Protein AF-A0A8S3G714-F1 (afdb_monomer_lite)

Radius of gyration: 24.28 Å; chains: 1; bounding box: 57×40×63 Å

Organism: NCBI:txid392030

Secondary structure (DSSP, 8-state):
-HHHHHHHHHHHHHHHHHHHHHHSHHHHHHHHHHHHHHHHHHHHTTS--PPPTTTTSTTHHHHHHHHHHHTT-THHHHSPPPTT------HHHHHHHHHHHHHH-HHHHHHHHHHS--

InterPro domains:
  IPR035925 BSD domain superfamily [G3DSA:1.10.3970.10] (50-118)
  IPR035925 BSD domain superfamily [SSF140383] (61-118)
  IPR051494 BSD domain-containing protein [PTHR16019] (18-118)

pLDDT: mean 81.43, std 13.89, range [50.41, 97.88]

Structure (mmCIF, N/CA/C/O backbone):
data_AF-A0A8S3G714-F1
#
_entry.id   AF-A0A8S3G714-F1
#
loop_
_atom_site.group_PDB
_atom_site.id
_atom_site.type_symbol
_atom_site.label_atom_id
_atom_site.label_alt_id
_atom_site.label_comp_id
_atom_site.label_asym_id
_atom_site.label_entity_id
_atom_site.label_seq_id
_atom_site.pdbx_PDB_ins_code
_atom_site.Cartn_x
_atom_site.Cartn_y
_atom_site.Cartn_z
_atom_site.occupancy
_atom_site.B_iso_or_equiv
_atom_site.auth_seq_id
_atom_site.auth_comp_id
_atom_site.auth_asym_id
_atom_site.auth_atom_id
_atom_site.pdbx_PDB_model_num
ATOM 1 N N . ILE A 1 1 ? -35.943 -25.113 46.574 1.00 51.97 1 ILE A N 1
ATOM 2 C CA . ILE A 1 1 ? -34.572 -25.445 47.041 1.00 51.97 1 ILE A CA 1
ATOM 3 C C . ILE A 1 1 ? -33.567 -25.523 45.876 1.00 51.97 1 ILE A C 1
ATOM 5 O O . ILE A 1 1 ? -32.507 -24.933 45.998 1.00 51.97 1 ILE A O 1
ATOM 9 N N . PHE A 1 2 ? -33.887 -26.128 44.720 1.00 53.50 2 PHE A N 1
ATOM 10 C CA . PHE A 1 2 ? -32.953 -26.193 43.571 1.00 53.50 2 PHE A CA 1
ATOM 11 C C . PHE A 1 2 ? -32.695 -24.867 42.815 1.00 53.50 2 PHE A C 1
ATOM 13 O O . PHE A 1 2 ? -31.652 -24.733 42.181 1.00 53.50 2 PHE A O 1
ATOM 20 N N . ASN A 1 3 ? -33.588 -23.873 42.901 1.00 54.84 3 ASN A N 1
ATOM 21 C CA . ASN A 1 3 ? -33.449 -22.610 42.153 1.00 54.84 3 ASN A CA 1
ATOM 22 C C . ASN A 1 3 ? -32.446 -21.616 42.778 1.00 54.84 3 ASN A C 1
ATOM 24 O O . ASN A 1 3 ? -31.770 -20.885 42.056 1.00 54.84 3 ASN A O 1
ATOM 28 N N . ASP A 1 4 ? -32.303 -21.610 44.107 1.00 59.59 4 ASP A N 1
ATOM 29 C CA . ASP A 1 4 ? -31.439 -20.641 44.799 1.00 59.59 4 ASP A CA 1
ATOM 30 C C . ASP A 1 4 ? -29.952 -20.939 44.610 1.00 59.59 4 ASP A C 1
ATOM 32 O O . ASP A 1 4 ? -29.158 -20.024 44.398 1.00 59.59 4 ASP A O 1
ATOM 36 N N . ILE A 1 5 ? -29.572 -22.219 44.608 1.00 60.19 5 ILE A N 1
ATOM 37 C CA . ILE A 1 5 ? -28.172 -22.650 44.474 1.00 60.19 5 ILE A CA 1
ATOM 38 C C . ILE A 1 5 ? -27.625 -22.295 43.084 1.00 60.19 5 ILE A C 1
ATOM 40 O O . ILE A 1 5 ? -26.500 -21.813 42.968 1.00 60.19 5 ILE A O 1
ATOM 44 N N . SER A 1 6 ? -28.440 -22.454 42.036 1.00 60.53 6 SER A N 1
ATOM 45 C CA . SER A 1 6 ? -28.056 -22.079 40.671 1.00 60.53 6 SER A CA 1
ATOM 46 C C . SER A 1 6 ? -27.829 -20.567 40.549 1.00 60.53 6 SER A C 1
ATOM 48 O O . SER A 1 6 ? -26.815 -20.129 40.006 1.00 60.53 6 SER A O 1
ATOM 50 N N . SER A 1 7 ? -28.707 -19.761 41.158 1.00 63.75 7 SER A N 1
ATOM 51 C CA . SER A 1 7 ? -28.565 -18.301 41.158 1.00 63.75 7 SER A CA 1
ATOM 52 C C . SER A 1 7 ? -27.308 -17.823 41.900 1.00 63.75 7 SER A C 1
ATOM 54 O O . SER A 1 7 ? -26.654 -16.877 41.463 1.00 63.75 7 SER A O 1
ATOM 56 N N . THR A 1 8 ? -26.927 -18.498 42.986 1.00 71.06 8 THR A N 1
ATOM 57 C CA . THR A 1 8 ? -25.760 -18.142 43.806 1.00 71.06 8 THR A CA 1
ATOM 58 C C . THR A 1 8 ? -24.443 -18.487 43.112 1.00 71.06 8 THR A C 1
ATOM 60 O O . THR A 1 8 ? -23.509 -17.687 43.148 1.00 71.06 8 THR A O 1
ATOM 63 N N . VAL A 1 9 ? -24.369 -19.623 42.411 1.00 69.38 9 VAL A N 1
ATOM 64 C CA . VAL A 1 9 ? -23.177 -20.009 41.631 1.00 69.38 9 VAL A CA 1
ATOM 65 C C . VAL A 1 9 ? -22.963 -19.068 40.442 1.00 69.38 9 VAL A C 1
ATOM 67 O O . VAL A 1 9 ? -21.836 -18.645 40.186 1.00 69.38 9 VAL A O 1
ATOM 70 N N . ILE A 1 10 ? -24.041 -18.671 39.757 1.00 70.25 10 ILE A N 1
ATOM 71 C CA . ILE A 1 10 ? -23.970 -17.708 38.648 1.00 70.25 10 ILE A CA 1
ATOM 72 C C . ILE A 1 10 ? -23.486 -16.341 39.148 1.00 70.25 10 ILE A C 1
ATOM 74 O O . ILE A 1 10 ? -22.587 -15.752 38.547 1.00 70.25 10 ILE A O 1
ATOM 78 N N . LYS A 1 11 ? -24.017 -15.863 40.280 1.00 71.44 11 LYS A N 1
ATOM 79 C CA . LYS A 1 11 ? -23.589 -14.595 40.893 1.00 71.44 11 LYS A CA 1
ATOM 80 C C . LYS A 1 11 ? -22.119 -14.630 41.322 1.00 71.44 11 LYS A C 1
ATOM 82 O O . LYS A 1 11 ? -21.396 -13.671 41.069 1.00 71.44 11 LYS A O 1
ATOM 87 N N . GLY A 1 12 ? -21.656 -15.742 41.897 1.00 71.25 12 GLY A N 1
ATOM 88 C CA . GLY A 1 12 ? -20.250 -15.920 42.271 1.00 71.25 12 GLY A CA 1
ATOM 89 C C . GLY A 1 12 ? -19.306 -15.903 41.064 1.00 71.25 12 GLY A C 1
ATOM 90 O O . GLY A 1 12 ? -18.279 -15.228 41.091 1.00 71.25 12 GLY A O 1
ATOM 91 N N . ALA A 1 13 ? -19.679 -16.568 39.967 1.00 67.94 13 ALA A N 1
ATOM 92 C CA . ALA A 1 13 ? -18.893 -16.558 38.732 1.00 67.94 13 ALA A CA 1
ATOM 93 C C . ALA A 1 13 ? -18.833 -15.162 38.080 1.00 67.94 13 ALA A C 1
ATOM 95 O O . ALA A 1 13 ? -17.786 -14.762 37.570 1.00 67.94 13 ALA A O 1
ATOM 96 N N . GLN A 1 14 ? -19.933 -14.404 38.127 1.00 67.50 14 GLN A N 1
ATOM 97 C CA . GLN A 1 14 ? -19.985 -13.025 37.630 1.00 67.50 14 GLN A CA 1
ATOM 98 C C . GLN A 1 14 ? -19.101 -12.081 38.453 1.00 67.50 14 GLN A C 1
ATOM 100 O O . GLN A 1 14 ? -18.362 -11.285 37.879 1.00 67.50 14 GLN A O 1
ATOM 105 N N . GLN A 1 15 ? -19.121 -12.203 39.783 1.00 72.19 15 GLN A N 1
ATOM 106 C CA . GLN A 1 15 ? -18.285 -11.381 40.660 1.00 72.19 15 GLN A CA 1
ATOM 107 C C . GLN A 1 15 ? -16.795 -11.695 40.502 1.00 72.19 15 GLN A C 1
ATOM 109 O O . GLN A 1 15 ? -15.984 -10.777 40.449 1.00 72.19 15 GLN A O 1
ATOM 114 N N . LEU A 1 16 ? -16.425 -12.971 40.352 1.00 68.62 16 LEU A N 1
ATOM 115 C CA . LEU A 1 16 ? -15.033 -13.360 40.109 1.00 68.62 16 LEU A CA 1
ATOM 116 C C . LEU A 1 16 ? -14.514 -12.854 38.759 1.00 68.62 16 LEU A C 1
ATOM 118 O O . LEU A 1 16 ? -13.384 -12.379 38.696 1.00 68.62 16 LEU A O 1
ATOM 122 N N . LYS A 1 17 ? -15.331 -12.892 37.696 1.00 67.88 17 LYS A N 1
ATOM 123 C CA . LYS A 1 17 ? -14.974 -12.269 36.411 1.00 67.88 17 LYS A CA 1
ATOM 124 C C . LYS A 1 17 ? -14.720 -10.770 36.557 1.00 67.88 17 LYS A C 1
ATOM 126 O O . LYS A 1 17 ? -13.688 -10.294 36.101 1.00 67.88 17 LYS A O 1
ATOM 131 N N . HIS A 1 18 ? -15.623 -10.064 37.235 1.00 65.94 18 HIS A N 1
ATOM 132 C CA . HIS A 1 18 ? -15.519 -8.620 37.441 1.00 65.94 18 HIS A CA 1
ATOM 133 C C . HIS A 1 18 ? -14.252 -8.244 38.214 1.00 65.94 18 HIS A C 1
ATOM 135 O O . HIS A 1 18 ? -13.500 -7.369 37.803 1.00 65.94 18 HIS A O 1
ATOM 141 N N . VAL A 1 19 ? -13.958 -8.969 39.298 1.00 67.06 19 VAL A N 1
ATOM 142 C CA . VAL A 1 19 ? -12.747 -8.735 40.093 1.00 67.06 19 VAL A CA 1
ATOM 143 C C . VAL A 1 19 ? -11.493 -9.024 39.271 1.00 67.06 19 VAL A C 1
ATOM 145 O O . VAL A 1 19 ? -10.546 -8.249 39.338 1.00 67.06 19 VAL A O 1
ATOM 148 N N . VAL A 1 20 ? -11.469 -10.089 38.465 1.00 65.31 20 VAL A N 1
ATOM 149 C CA . VAL A 1 20 ? -10.319 -10.387 37.594 1.00 65.31 20 VAL A CA 1
ATOM 150 C C . VAL A 1 20 ? -10.132 -9.308 36.525 1.00 65.31 20 VAL A C 1
ATOM 152 O O . VAL A 1 20 ? -8.998 -8.919 36.267 1.00 65.31 20 VAL A O 1
ATOM 155 N N . GLU A 1 21 ? -11.200 -8.776 35.938 1.00 63.06 21 GLU A N 1
ATOM 156 C CA . GLU A 1 21 ? -11.112 -7.674 34.970 1.00 63.06 21 GLU A CA 1
ATOM 157 C C . GLU A 1 21 ? -10.636 -6.357 35.613 1.00 63.06 21 GLU A C 1
ATOM 159 O O . GLU A 1 21 ? -9.878 -5.614 34.991 1.00 63.06 21 GLU A O 1
ATOM 164 N N . GLU A 1 22 ? -11.015 -6.085 36.866 1.00 63.44 22 GLU A N 1
ATOM 165 C CA . GLU A 1 22 ? -10.673 -4.837 37.565 1.00 63.44 22 GLU A CA 1
ATOM 166 C C . GLU A 1 22 ? -9.329 -4.861 38.303 1.00 63.44 22 GLU A C 1
ATOM 168 O O . GLU A 1 22 ? -8.665 -3.829 38.398 1.00 63.44 22 GLU A O 1
ATOM 173 N N . THR A 1 23 ? -8.918 -6.011 38.844 1.00 63.19 23 THR A N 1
ATOM 174 C CA . THR A 1 23 ? -7.714 -6.125 39.693 1.00 63.19 23 THR A CA 1
ATOM 175 C C . THR A 1 23 ? -6.547 -6.837 39.019 1.00 63.19 23 THR A C 1
ATOM 177 O O . THR A 1 23 ? -5.418 -6.743 39.501 1.00 63.19 23 THR A O 1
ATOM 180 N N . SER A 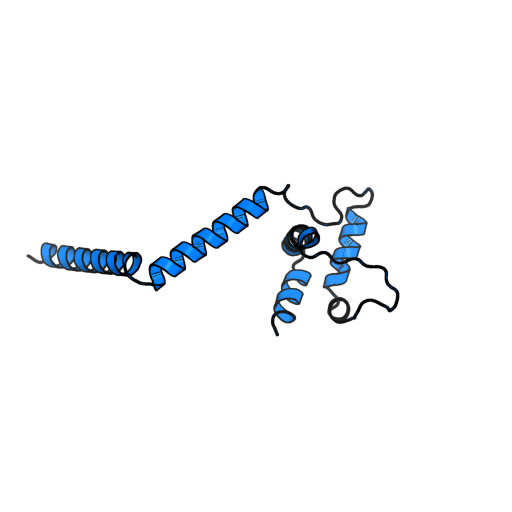1 24 ? -6.771 -7.524 37.894 1.00 66.44 24 SER A N 1
ATOM 181 C CA . SER A 1 24 ? -5.678 -8.161 37.164 1.00 66.44 24 SER A CA 1
ATOM 182 C C . SER A 1 24 ? -4.951 -7.152 36.284 1.00 66.44 24 SER A C 1
ATOM 184 O O . SER A 1 24 ? -5.557 -6.435 35.487 1.00 66.44 24 SER A O 1
ATOM 186 N N . ILE A 1 25 ? -3.619 -7.196 36.343 1.00 70.31 25 ILE A N 1
ATOM 187 C CA . ILE A 1 25 ? -2.706 -6.514 35.412 1.00 70.31 25 ILE A CA 1
ATOM 188 C C . ILE A 1 25 ? -3.113 -6.792 33.951 1.00 70.31 25 ILE A C 1
ATOM 190 O O . ILE A 1 25 ? -2.982 -5.928 33.089 1.00 70.31 25 ILE A O 1
ATOM 194 N N . ILE A 1 26 ? -3.680 -7.974 33.684 1.00 72.44 26 ILE A N 1
ATOM 195 C CA . ILE A 1 26 ? -4.159 -8.398 32.364 1.00 72.44 26 ILE A CA 1
ATOM 196 C C . ILE A 1 26 ? -5.411 -7.616 31.927 1.00 72.44 26 ILE A C 1
ATOM 198 O O . ILE A 1 26 ? -5.522 -7.251 30.756 1.00 72.44 26 ILE A O 1
ATOM 202 N N . GLY A 1 27 ? -6.336 -7.323 32.847 1.00 71.81 27 GLY A N 1
ATOM 203 C CA . GLY A 1 27 ? -7.532 -6.523 32.563 1.00 71.81 27 GLY A CA 1
ATOM 204 C C . GLY A 1 27 ? -7.181 -5.065 32.261 1.00 71.81 27 GLY A C 1
ATOM 205 O O . GLY A 1 27 ? -7.630 -4.511 31.255 1.00 71.81 27 GLY A O 1
ATOM 206 N N . GLY A 1 28 ? -6.274 -4.485 33.057 1.00 75.69 28 GLY A N 1
ATOM 207 C CA . GLY A 1 28 ? -5.709 -3.155 32.804 1.00 75.69 28 GLY A CA 1
ATOM 208 C C . GLY A 1 28 ? -4.988 -3.067 31.456 1.00 75.69 28 GLY A C 1
ATOM 209 O O . GLY A 1 28 ? -5.280 -2.174 30.663 1.00 75.69 28 GLY A O 1
ATOM 210 N N . PHE A 1 29 ? -4.127 -4.043 31.152 1.00 79.88 29 PHE A N 1
ATOM 211 C CA . PHE A 1 29 ? -3.404 -4.120 29.880 1.00 79.88 29 PHE A CA 1
ATOM 212 C C . PHE A 1 29 ? -4.342 -4.247 28.672 1.00 79.88 29 PHE A C 1
ATOM 214 O O . PHE A 1 29 ? -4.157 -3.558 27.673 1.00 79.88 29 PHE A O 1
ATOM 221 N N . THR A 1 30 ? -5.379 -5.085 28.765 1.00 77.31 30 THR A N 1
ATOM 222 C CA . THR A 1 30 ? -6.355 -5.273 27.676 1.00 77.31 30 THR A CA 1
ATOM 223 C C . THR A 1 30 ? -7.125 -3.982 27.401 1.00 77.31 30 THR A C 1
ATOM 225 O O . THR A 1 30 ? -7.237 -3.552 26.254 1.00 77.31 30 THR A O 1
ATOM 228 N N . LYS A 1 31 ? -7.583 -3.303 28.457 1.00 82.56 31 LYS A N 1
ATOM 229 C CA . LYS A 1 31 ? -8.288 -2.021 28.351 1.00 82.56 31 LYS A CA 1
ATOM 230 C C . LYS A 1 31 ? -7.402 -0.917 27.771 1.00 82.56 31 LYS A C 1
ATOM 232 O O . LYS A 1 31 ? -7.856 -0.123 26.948 1.00 82.56 31 LYS A O 1
ATOM 237 N N . GLU A 1 32 ? -6.143 -0.852 28.194 1.00 83.00 32 GLU A N 1
ATOM 238 C CA . GLU A 1 32 ? -5.181 0.127 27.684 1.00 83.00 32 GLU A CA 1
ATOM 239 C C . GLU A 1 32 ? -4.816 -0.154 26.219 1.00 83.00 32 GLU A C 1
ATOM 241 O O . GLU A 1 32 ? -4.727 0.774 25.415 1.00 83.00 32 GLU A O 1
ATOM 246 N N . HIS A 1 33 ? -4.732 -1.430 25.834 1.00 80.94 33 HIS A N 1
ATOM 247 C CA . HIS A 1 33 ? -4.551 -1.847 24.447 1.00 80.94 33 HIS A CA 1
ATOM 248 C C . HIS A 1 33 ? -5.738 -1.444 23.557 1.00 80.94 33 HIS A C 1
ATOM 250 O O . HIS A 1 33 ? -5.546 -0.850 22.494 1.00 80.94 33 HIS A O 1
ATOM 256 N N . GLU A 1 34 ? -6.975 -1.699 23.991 1.00 80.12 34 GLU A N 1
ATOM 257 C CA . GLU A 1 34 ? -8.180 -1.275 23.265 1.00 80.12 34 GLU A CA 1
ATOM 258 C C . GLU A 1 34 ? -8.269 0.247 23.132 1.00 80.12 34 GLU A C 1
ATOM 260 O O . GLU A 1 34 ? -8.615 0.769 22.065 1.00 80.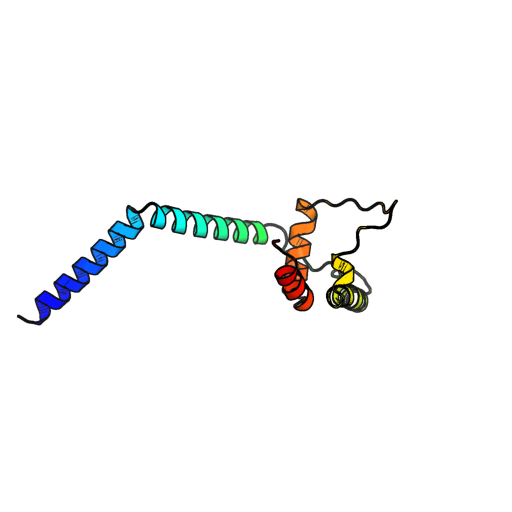12 34 GLU A O 1
ATOM 265 N N . LYS A 1 35 ? -7.912 0.973 24.197 1.00 84.94 35 LYS A N 1
ATOM 266 C CA . LYS A 1 35 ? -7.856 2.435 24.190 1.00 84.94 35 LYS A CA 1
ATOM 267 C C . LYS A 1 35 ? -6.816 2.943 23.191 1.00 84.94 35 LYS A C 1
ATOM 269 O O . LYS A 1 35 ? -7.146 3.807 22.383 1.00 84.94 35 LYS A O 1
ATOM 274 N N . PHE A 1 36 ? -5.622 2.352 23.166 1.00 84.94 36 PHE A N 1
ATOM 275 C CA . PHE A 1 36 ? -4.571 2.692 22.205 1.00 84.94 36 PHE A CA 1
ATOM 276 C C . PHE A 1 36 ? -5.007 2.446 20.753 1.00 84.94 36 PHE A C 1
ATOM 278 O O . PHE A 1 36 ? -4.842 3.317 19.898 1.00 84.94 36 PHE A O 1
ATOM 285 N N . LEU A 1 37 ? -5.617 1.290 20.463 1.00 77.69 37 LEU A N 1
ATOM 286 C CA . LEU A 1 37 ? -6.155 0.989 19.131 1.00 77.69 37 LEU A CA 1
ATOM 287 C C . LEU A 1 37 ? -7.258 1.972 18.730 1.00 77.69 37 LEU A C 1
ATOM 289 O O . LEU A 1 37 ? -7.326 2.401 17.577 1.00 77.69 37 LEU A O 1
ATOM 293 N N . THR A 1 38 ? -8.116 2.348 19.677 1.00 73.06 38 THR A N 1
ATOM 294 C CA . THR A 1 38 ? -9.191 3.312 19.445 1.00 73.06 38 THR A CA 1
ATOM 295 C C . THR A 1 38 ? -8.626 4.700 19.175 1.00 73.06 38 THR A C 1
ATOM 297 O O . THR A 1 38 ? -9.002 5.316 18.181 1.00 73.06 38 THR A O 1
ATOM 300 N N . GLU A 1 39 ? -7.683 5.183 19.983 1.00 75.38 39 GLU A N 1
ATOM 301 C CA . GLU A 1 39 ? -7.010 6.470 19.780 1.00 75.38 39 GLU A CA 1
ATOM 302 C C . GLU A 1 39 ? -6.282 6.507 18.434 1.00 75.38 39 GLU A C 1
ATOM 304 O O . GLU A 1 39 ? -6.488 7.447 17.668 1.00 75.38 39 GLU A O 1
ATOM 309 N N . LYS A 1 40 ? -5.556 5.442 18.069 1.00 73.12 40 LYS A N 1
ATOM 310 C CA . LYS A 1 40 ? -4.913 5.317 16.752 1.00 73.12 40 LYS A CA 1
ATOM 311 C C . LYS A 1 40 ? -5.914 5.370 15.601 1.00 73.12 40 LYS A C 1
ATOM 313 O O . LYS A 1 40 ? -5.713 6.148 14.673 1.00 73.12 40 LYS A O 1
ATOM 318 N N . ARG A 1 41 ? -7.020 4.623 15.678 1.00 65.56 41 ARG A N 1
ATOM 319 C CA . ARG A 1 41 ? -8.102 4.672 14.673 1.00 65.56 41 ARG A CA 1
ATOM 320 C C . ARG A 1 41 ? -8.755 6.051 14.597 1.00 65.56 41 ARG A C 1
ATOM 322 O O . ARG A 1 41 ? -9.161 6.488 13.529 1.00 65.56 41 ARG A O 1
ATOM 329 N N . THR A 1 42 ? -8.902 6.737 15.728 1.00 58.62 42 THR A N 1
ATOM 330 C CA . THR A 1 42 ? -9.533 8.066 15.778 1.00 58.62 42 THR A CA 1
ATOM 331 C C . THR A 1 42 ? -8.603 9.148 15.245 1.00 58.62 42 THR A C 1
ATOM 333 O O . THR A 1 42 ? -9.074 10.076 14.598 1.00 58.62 42 THR A O 1
ATOM 336 N N . GLN A 1 43 ? -7.297 9.005 15.459 1.00 59.75 43 GLN A N 1
ATOM 337 C CA . GLN A 1 43 ? -6.278 9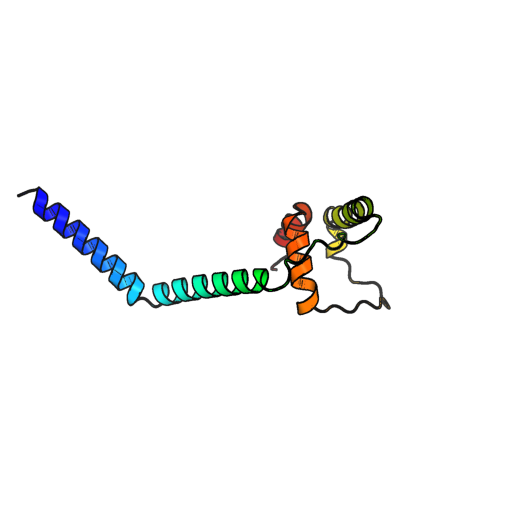.879 14.890 1.00 59.75 43 GLN A CA 1
ATOM 338 C C . GLN A 1 43 ? -6.154 9.682 13.373 1.00 59.75 43 GLN A C 1
ATOM 340 O O . GLN A 1 43 ? -6.216 10.664 12.644 1.00 59.75 43 GLN A O 1
ATOM 345 N N . GLN A 1 44 ? -6.161 8.431 12.895 1.00 56.88 44 GLN A N 1
ATOM 346 C CA . GLN A 1 44 ? -6.230 8.092 11.463 1.00 56.88 44 GLN A CA 1
ATOM 347 C C . GLN A 1 44 ? -7.469 8.657 10.748 1.00 56.88 44 GLN A C 1
ATOM 349 O O . GLN A 1 44 ? -7.420 8.897 9.551 1.00 56.88 44 GLN A O 1
ATOM 354 N N . ARG A 1 45 ? -8.586 8.860 11.462 1.00 53.69 45 ARG A N 1
ATOM 355 C CA . ARG A 1 45 ? -9.805 9.488 10.916 1.00 53.69 45 ARG A CA 1
ATOM 356 C C . ARG A 1 45 ? -9.792 11.020 10.952 1.00 53.69 45 ARG A C 1
ATOM 358 O O . ARG A 1 45 ? -10.665 11.629 10.344 1.00 53.69 45 ARG A O 1
ATOM 365 N N . ARG A 1 46 ? -8.915 11.631 11.756 1.00 50.41 46 ARG A N 1
ATOM 366 C CA . ARG A 1 46 ? -8.842 13.093 11.948 1.00 50.41 46 ARG A CA 1
ATOM 367 C C . ARG A 1 46 ? -7.883 13.767 10.973 1.00 50.41 46 ARG A C 1
ATOM 369 O O . ARG A 1 46 ? -8.063 14.945 10.691 1.00 50.41 46 ARG A O 1
ATOM 376 N N . GLU A 1 47 ? -6.898 13.036 10.475 1.00 52.44 47 GLU A N 1
ATOM 377 C CA . GLU A 1 47 ? -6.182 13.384 9.249 1.00 52.44 47 GLU A CA 1
ATOM 378 C C . GLU A 1 47 ? -7.150 13.106 8.088 1.00 52.44 47 GLU A C 1
ATOM 380 O O . GLU A 1 47 ? -7.830 12.079 8.118 1.00 52.44 47 GLU A O 1
ATOM 385 N N . GLU A 1 48 ? -7.307 14.035 7.136 1.00 55.97 48 GLU A N 1
ATOM 386 C CA . GLU A 1 48 ? -8.116 13.827 5.923 1.00 55.97 48 GLU A CA 1
ATOM 387 C C . GLU A 1 48 ? -7.882 12.402 5.422 1.00 55.97 48 GLU A C 1
ATOM 389 O O . GLU A 1 48 ? -6.725 12.027 5.237 1.00 55.97 48 GLU A O 1
ATOM 394 N N . ALA A 1 49 ? -8.946 11.589 5.331 1.00 65.81 49 ALA A N 1
ATOM 395 C CA . ALA A 1 49 ? -8.817 10.153 5.102 1.00 65.81 49 ALA A CA 1
ATOM 396 C C . ALA A 1 49 ? -7.892 9.931 3.906 1.00 65.81 49 ALA A C 1
ATOM 398 O O . ALA A 1 49 ? -8.262 10.259 2.778 1.00 65.81 49 ALA A O 1
ATOM 399 N N . ALA A 1 50 ? -6.669 9.471 4.183 1.00 80.88 50 ALA A N 1
ATOM 400 C CA . ALA A 1 50 ? -5.635 9.416 3.171 1.00 80.88 50 ALA A CA 1
ATOM 401 C C . ALA A 1 50 ? -6.166 8.618 1.982 1.00 80.88 50 ALA A C 1
ATOM 403 O O . ALA A 1 50 ? -6.775 7.560 2.149 1.00 80.88 50 ALA A O 1
ATOM 404 N N . VAL A 1 51 ? -5.991 9.164 0.787 1.00 88.81 51 VAL A N 1
ATOM 405 C CA . VAL A 1 51 ? -6.460 8.535 -0.444 1.00 88.81 51 VAL A CA 1
ATOM 406 C C . VAL A 1 51 ? -5.340 7.714 -1.064 1.00 88.81 51 VAL A C 1
ATOM 408 O O . VAL A 1 51 ? -4.158 7.907 -0.771 1.00 88.81 51 VAL A O 1
ATOM 411 N N . ALA A 1 52 ? -5.715 6.770 -1.922 1.00 91.19 52 ALA A N 1
ATOM 412 C CA . ALA A 1 52 ? -4.744 6.026 -2.706 1.00 91.19 52 ALA A CA 1
ATOM 413 C C . ALA A 1 52 ? -3.931 6.978 -3.614 1.00 91.19 52 ALA A C 1
ATOM 415 O O . ALA A 1 52 ? -4.456 8.001 -4.057 1.00 91.19 52 ALA A O 1
ATOM 416 N N . PRO A 1 53 ? -2.670 6.644 -3.935 1.00 93.00 53 PRO A N 1
ATOM 417 C CA . PRO A 1 53 ? -1.715 7.566 -4.554 1.00 93.00 53 PRO A CA 1
ATOM 418 C C . PRO A 1 53 ? -2.070 8.021 -5.976 1.00 93.00 53 PRO A C 1
ATOM 420 O O . PRO A 1 53 ? -1.460 8.962 -6.463 1.00 93.00 53 PRO A O 1
ATOM 423 N N . TRP A 1 54 ? -3.017 7.365 -6.651 1.00 94.00 54 TRP A N 1
ATOM 424 C CA . TRP A 1 54 ? -3.473 7.729 -7.999 1.00 94.00 54 TRP A CA 1
ATOM 425 C C . TRP A 1 54 ? -4.670 8.691 -8.012 1.00 94.00 54 TRP A C 1
ATOM 427 O O . TRP A 1 54 ? -5.035 9.174 -9.079 1.00 94.00 54 TRP A O 1
ATOM 437 N N . ILE A 1 55 ? -5.297 8.956 -6.861 1.00 91.06 55 ILE A N 1
ATOM 438 C CA . ILE A 1 55 ? -6.460 9.849 -6.768 1.00 91.06 55 ILE A CA 1
ATOM 439 C C . ILE A 1 55 ? -6.005 11.308 -6.916 1.00 91.06 55 ILE A C 1
ATOM 441 O O . ILE A 1 55 ? -5.058 11.736 -6.258 1.00 91.06 55 ILE A O 1
ATOM 445 N N . GLY A 1 56 ? -6.698 12.077 -7.753 1.00 87.31 56 GLY A N 1
ATOM 446 C CA . GLY A 1 56 ? -6.409 13.476 -8.072 1.00 87.31 56 GLY A CA 1
ATOM 447 C C . GLY A 1 56 ? -5.577 13.692 -9.342 1.00 87.31 56 GLY A C 1
ATOM 448 O O . GLY A 1 56 ? -5.265 14.839 -9.662 1.00 87.31 56 GLY A O 1
ATOM 449 N N . TYR A 1 57 ? -5.219 12.628 -10.067 1.00 89.12 57 TYR A N 1
ATOM 450 C CA . TYR A 1 57 ? -4.508 12.713 -11.349 1.00 89.12 57 TYR A CA 1
ATOM 451 C C . TYR A 1 57 ? -5.485 12.643 -12.532 1.00 89.12 57 TYR A C 1
ATOM 453 O O . TYR A 1 57 ? -6.599 12.162 -12.390 1.00 89.12 57 TYR A O 1
ATOM 461 N N . ASN A 1 58 ? -5.106 13.121 -13.722 1.00 89.69 58 ASN A N 1
ATOM 462 C CA . ASN A 1 58 ? -6.016 13.054 -14.878 1.00 89.69 58 ASN A CA 1
ATOM 463 C C . ASN A 1 58 ? -6.200 11.605 -15.368 1.00 89.69 58 ASN A C 1
ATOM 465 O O . ASN A 1 58 ? -7.289 11.207 -15.772 1.00 89.69 58 ASN A O 1
ATOM 469 N N . GLU A 1 59 ? -5.129 10.819 -15.310 1.00 94.44 59 GLU A N 1
ATOM 470 C CA . GLU A 1 59 ? -5.052 9.419 -15.719 1.00 94.44 59 GLU A CA 1
ATOM 471 C C . GLU A 1 59 ? -5.141 8.441 -14.529 1.00 94.44 59 GLU A C 1
ATOM 473 O O . GLU A 1 59 ? -4.352 7.498 -14.428 1.00 94.44 59 GLU A O 1
ATOM 478 N N . GLU A 1 60 ? -6.090 8.659 -13.607 1.00 92.56 60 GLU A N 1
ATOM 479 C CA . GLU A 1 60 ? -6.199 7.868 -12.365 1.00 92.56 60 GLU A CA 1
ATOM 480 C C . GLU A 1 60 ? -6.244 6.355 -12.617 1.00 92.56 60 GLU A C 1
ATOM 482 O O . GLU A 1 60 ? -5.545 5.602 -11.940 1.00 92.56 60 GLU A O 1
ATOM 487 N N . ASP A 1 61 ? -7.037 5.901 -13.593 1.00 94.12 61 ASP A N 1
ATOM 488 C CA . ASP A 1 61 ? -7.220 4.473 -13.879 1.00 94.12 61 ASP A CA 1
ATOM 489 C C . ASP A 1 61 ? -5.933 3.813 -14.391 1.00 94.12 61 ASP A C 1
ATOM 491 O O . ASP A 1 61 ? -5.560 2.723 -13.944 1.00 94.12 61 ASP A O 1
ATOM 495 N N . ASP A 1 62 ? -5.213 4.483 -15.290 1.00 97.00 62 ASP A N 1
ATOM 496 C CA . ASP A 1 62 ? -3.949 3.976 -15.822 1.00 97.00 62 ASP A CA 1
ATOM 497 C C . ASP A 1 62 ? -2.869 3.966 -14.739 1.00 97.00 62 ASP A C 1
ATOM 499 O O . ASP A 1 62 ? -2.143 2.978 -14.587 1.00 97.00 62 ASP A O 1
ATOM 503 N N . MET A 1 63 ? -2.800 5.029 -13.934 1.00 95.69 63 MET A N 1
ATOM 504 C CA . MET A 1 63 ? -1.861 5.129 -12.821 1.00 95.69 63 MET A CA 1
ATOM 505 C C . MET A 1 63 ? -2.143 4.061 -11.761 1.00 95.69 63 MET A C 1
ATOM 507 O O . MET A 1 63 ? -1.225 3.368 -11.316 1.00 95.69 63 MET A O 1
ATOM 511 N N . LYS A 1 64 ? -3.418 3.855 -11.416 1.00 95.94 64 LYS A N 1
ATOM 512 C CA . LYS A 1 64 ? -3.867 2.781 -10.528 1.00 95.94 64 LYS A CA 1
ATOM 513 C C . LYS A 1 64 ? -3.421 1.421 -11.045 1.00 95.94 64 LYS A C 1
ATOM 515 O O . LYS A 1 64 ? -2.802 0.660 -10.305 1.00 95.94 64 LYS A O 1
ATOM 520 N N . ASN A 1 65 ? -3.692 1.114 -12.312 1.00 97.38 65 ASN A N 1
ATOM 521 C CA . ASN A 1 65 ? -3.327 -0.171 -12.907 1.00 97.38 65 ASN A CA 1
ATOM 522 C C . ASN A 1 65 ? -1.813 -0.414 -12.874 1.00 97.38 65 ASN A C 1
ATOM 524 O O . ASN A 1 65 ? -1.377 -1.522 -12.554 1.00 97.38 65 ASN A O 1
ATOM 528 N N . GLN A 1 66 ? -1.011 0.614 -13.159 1.00 97.62 66 GLN A N 1
ATOM 529 C CA . GLN A 1 66 ? 0.447 0.523 -13.109 1.00 97.62 66 GLN A CA 1
ATOM 530 C C . GLN A 1 66 ? 0.960 0.302 -11.684 1.00 97.62 66 GLN A C 1
ATOM 532 O O . GLN A 1 66 ? 1.799 -0.572 -11.471 1.00 97.62 66 GLN A O 1
ATOM 537 N N . ILE A 1 67 ? 0.427 1.034 -10.703 1.00 96.75 67 ILE A N 1
ATOM 538 C CA . ILE A 1 67 ? 0.818 0.897 -9.295 1.00 96.75 67 ILE A CA 1
ATOM 539 C C . ILE A 1 67 ? 0.439 -0.492 -8.763 1.00 96.75 67 ILE A C 1
ATOM 541 O O . ILE A 1 67 ? 1.290 -1.180 -8.200 1.00 96.75 67 ILE A O 1
ATOM 545 N N . LEU A 1 68 ? -0.787 -0.960 -9.016 1.00 97.12 68 LEU A N 1
ATOM 546 C CA . LEU A 1 68 ? -1.246 -2.296 -8.605 1.00 97.12 68 LEU A CA 1
ATOM 547 C C . LEU A 1 68 ? -0.499 -3.433 -9.322 1.00 97.12 68 LEU A C 1
ATOM 549 O O . LEU A 1 68 ? -0.424 -4.553 -8.821 1.00 97.12 68 LEU A O 1
ATOM 553 N N . ALA A 1 69 ? 0.065 -3.192 -10.506 1.00 97.88 69 ALA A N 1
ATOM 554 C CA . ALA A 1 69 ? 0.898 -4.189 -11.171 1.00 97.88 69 ALA A CA 1
ATOM 555 C C . ALA A 1 69 ? 2.229 -4.421 -10.433 1.00 97.88 69 ALA A C 1
ATOM 557 O O . ALA A 1 69 ? 2.783 -5.519 -10.521 1.00 97.88 69 ALA A O 1
ATOM 558 N N . LEU A 1 70 ? 2.731 -3.434 -9.678 1.00 96.62 70 LEU A N 1
ATOM 559 C CA . LEU A 1 70 ? 3.996 -3.554 -8.949 1.00 96.62 70 LEU A CA 1
ATOM 560 C C . LEU A 1 70 ? 3.929 -4.604 -7.836 1.00 96.62 70 LEU A C 1
ATOM 562 O O . LEU A 1 70 ? 4.921 -5.301 -7.612 1.00 96.62 70 LEU A O 1
ATOM 566 N N . SER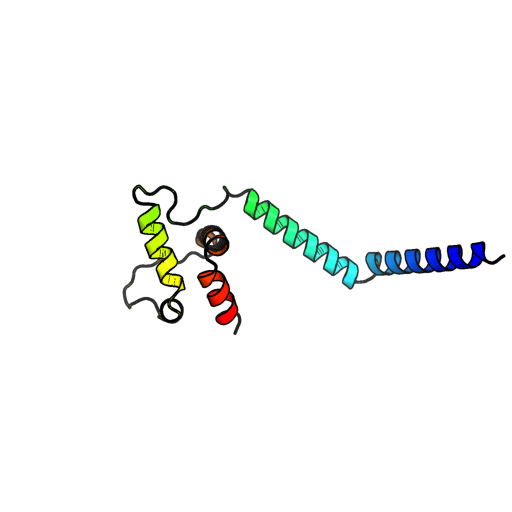 A 1 71 ? 2.784 -4.745 -7.165 1.00 97.19 71 SER A N 1
ATOM 567 C CA . SER A 1 71 ? 2.614 -5.657 -6.026 1.00 97.19 71 SER A CA 1
ATOM 568 C C . SER A 1 71 ? 2.535 -7.135 -6.417 1.00 97.19 71 SER A C 1
ATOM 570 O O . SER A 1 71 ? 2.771 -8.006 -5.582 1.00 97.19 71 SER A O 1
ATOM 572 N N . LYS A 1 72 ? 2.296 -7.438 -7.698 1.00 96.94 72 LYS A N 1
ATOM 573 C CA . LYS A 1 72 ? 2.269 -8.813 -8.231 1.00 96.94 72 LYS A CA 1
ATOM 574 C C . LYS A 1 72 ? 3.651 -9.470 -8.275 1.00 96.94 72 LYS A C 1
ATOM 576 O O . LYS A 1 72 ? 3.768 -10.689 -8.352 1.00 96.94 72 LYS A O 1
ATOM 581 N N . GLU A 1 73 ? 4.707 -8.667 -8.245 1.00 96.31 73 GLU A N 1
ATOM 582 C CA . GLU A 1 73 ? 6.076 -9.098 -8.497 1.00 96.31 73 GLU A CA 1
ATOM 583 C C . GLU A 1 73 ? 6.919 -8.959 -7.224 1.00 96.31 73 GLU A C 1
ATOM 585 O O . GLU A 1 73 ? 7.422 -7.882 -6.903 1.00 96.31 73 GLU A O 1
ATOM 590 N N . LYS A 1 74 ? 7.157 -10.076 -6.518 1.00 94.44 74 LYS A N 1
ATOM 591 C CA . LYS A 1 74 ? 7.929 -10.114 -5.254 1.00 94.44 74 LYS A CA 1
ATOM 592 C C . LYS A 1 74 ? 9.289 -9.404 -5.343 1.00 94.44 74 LYS A C 1
ATOM 594 O O . LYS A 1 74 ? 9.753 -8.803 -4.376 1.00 94.44 74 LYS A O 1
ATOM 599 N N . ARG A 1 75 ? 9.936 -9.443 -6.514 1.00 94.38 75 ARG A N 1
ATOM 600 C CA . ARG A 1 75 ? 11.236 -8.794 -6.766 1.00 94.38 75 ARG A CA 1
ATOM 601 C C . ARG A 1 75 ? 11.211 -7.276 -6.560 1.00 94.38 75 ARG A C 1
ATOM 603 O O . ARG A 1 75 ? 12.255 -6.710 -6.254 1.00 94.38 75 ARG A O 1
ATOM 610 N N . ASN A 1 76 ? 10.055 -6.631 -6.722 1.00 93.00 76 ASN A N 1
ATOM 611 C CA . ASN A 1 76 ? 9.917 -5.183 -6.574 1.00 93.00 76 ASN A CA 1
ATOM 612 C C . ASN A 1 76 ? 10.076 -4.741 -5.111 1.00 93.00 76 ASN A C 1
ATOM 614 O O . ASN A 1 76 ? 10.513 -3.626 -4.866 1.00 93.00 76 ASN A O 1
ATOM 618 N N . PHE A 1 77 ? 9.811 -5.633 -4.150 1.00 92.56 77 PHE A N 1
ATOM 619 C CA 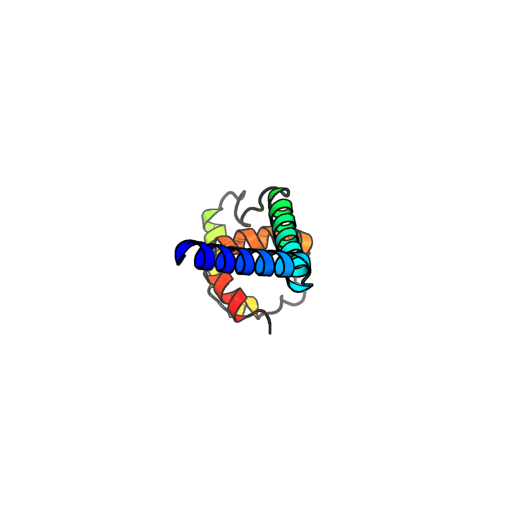. PHE A 1 77 ? 9.976 -5.370 -2.716 1.00 92.56 77 PHE A CA 1
ATOM 620 C C . PHE A 1 77 ? 11.386 -5.660 -2.189 1.00 92.56 77 PHE A C 1
ATOM 622 O O . PHE A 1 77 ? 11.748 -5.212 -1.107 1.00 92.56 77 PHE A O 1
ATOM 629 N N . LEU A 1 78 ? 12.174 -6.455 -2.920 1.00 91.62 78 LEU A N 1
ATOM 630 C CA . LEU A 1 78 ? 13.481 -6.949 -2.465 1.00 91.62 78 LEU A CA 1
ATOM 631 C C . LEU A 1 78 ? 14.662 -6.230 -3.120 1.00 91.62 78 LEU A C 1
ATOM 633 O O . LEU A 1 78 ? 15.813 -6.455 -2.745 1.00 91.62 78 LEU A O 1
ATOM 637 N N . ARG A 1 79 ? 14.398 -5.403 -4.133 1.00 89.12 79 ARG A N 1
ATOM 638 C CA . ARG A 1 79 ? 15.425 -4.625 -4.819 1.00 89.12 79 ARG A CA 1
ATOM 639 C C . ARG A 1 79 ? 15.639 -3.312 -4.089 1.00 89.12 79 ARG A C 1
ATOM 641 O O . ARG A 1 79 ? 14.699 -2.558 -3.867 1.00 89.12 79 ARG A O 1
ATOM 648 N N . ASN A 1 80 ? 16.896 -3.029 -3.775 1.00 84.75 80 ASN A N 1
ATOM 649 C CA . ASN A 1 80 ? 17.273 -1.713 -3.284 1.00 84.75 80 ASN A CA 1
ATOM 650 C C . ASN A 1 80 ? 17.050 -0.655 -4.379 1.00 84.75 80 ASN A C 1
ATOM 652 O O . ASN A 1 80 ? 17.193 -0.973 -5.568 1.00 84.75 80 ASN A O 1
ATOM 656 N N . PRO A 1 81 ? 16.751 0.598 -3.996 1.00 84.06 81 PRO A N 1
ATOM 657 C CA . PRO A 1 81 ? 16.739 1.715 -4.929 1.00 84.06 81 PRO A CA 1
ATOM 658 C C . PRO A 1 81 ? 18.066 1.801 -5.709 1.00 84.06 81 PRO A C 1
ATOM 660 O O . PRO A 1 81 ? 19.127 1.551 -5.124 1.00 84.06 81 PRO A O 1
ATOM 663 N N . PRO A 1 82 ? 18.045 2.143 -7.011 1.00 85.38 82 PRO A N 1
ATOM 664 C CA . PRO A 1 82 ? 19.266 2.325 -7.791 1.00 85.38 82 PRO A CA 1
ATOM 665 C C . PRO A 1 82 ? 20.203 3.379 -7.170 1.00 85.38 82 PRO A C 1
ATOM 667 O O . PRO A 1 82 ? 19.717 4.376 -6.626 1.00 85.38 82 PRO A O 1
ATOM 670 N N . PRO A 1 83 ? 21.537 3.222 -7.280 1.00 83.62 83 PRO A N 1
ATOM 671 C CA . PRO A 1 83 ? 22.480 4.247 -6.840 1.00 83.62 83 PRO A CA 1
ATOM 672 C C . PRO A 1 83 ? 22.192 5.597 -7.510 1.00 83.62 83 PRO A C 1
ATOM 674 O O . PRO A 1 83 ? 22.030 5.664 -8.726 1.00 83.62 83 PRO A O 1
ATOM 677 N N . GLY A 1 84 ? 22.129 6.670 -6.720 1.00 83.69 84 GLY A N 1
ATOM 678 C CA . GLY A 1 84 ? 21.837 8.021 -7.216 1.00 83.69 84 GLY A CA 1
ATOM 679 C C . GLY A 1 84 ? 20.349 8.343 -7.395 1.00 83.69 84 GLY A C 1
ATOM 680 O O . GLY A 1 84 ? 20.026 9.461 -7.791 1.00 83.69 84 GLY A O 1
ATOM 681 N N . ALA A 1 85 ? 19.436 7.416 -7.080 1.00 84.25 85 ALA A N 1
ATOM 682 C CA . ALA A 1 85 ? 18.014 7.731 -7.011 1.00 84.25 85 ALA A CA 1
ATOM 683 C C . ALA A 1 85 ? 17.765 8.785 -5.919 1.00 84.25 85 ALA A C 1
ATOM 685 O O . ALA A 1 85 ? 17.984 8.534 -4.734 1.00 84.25 85 ALA A O 1
ATOM 686 N N . ASN A 1 86 ? 17.304 9.971 -6.321 1.00 83.25 86 ASN A N 1
ATOM 687 C CA . ASN A 1 86 ? 16.900 11.016 -5.389 1.00 83.25 86 ASN A CA 1
ATOM 688 C C . ASN A 1 86 ? 15.479 10.718 -4.893 1.00 83.25 86 ASN A C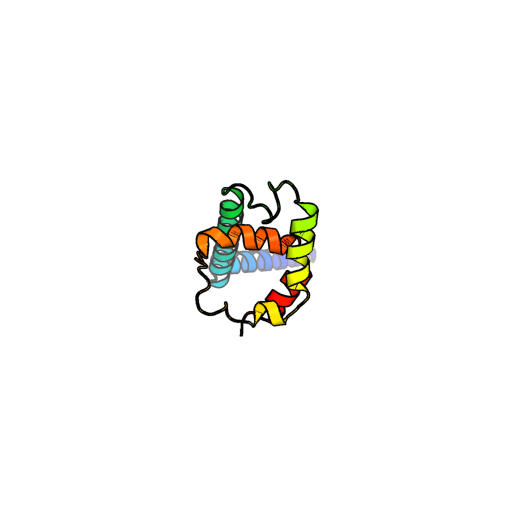 1
ATOM 690 O O . ASN A 1 86 ? 14.497 11.192 -5.461 1.00 83.25 86 ASN A O 1
ATOM 694 N N . TYR A 1 87 ? 15.381 9.860 -3.880 1.00 82.94 87 TYR A N 1
ATOM 695 C CA . TYR A 1 87 ? 14.126 9.513 -3.224 1.00 82.94 87 TYR A CA 1
ATOM 696 C C . TYR A 1 87 ? 14.212 9.867 -1.742 1.00 82.94 87 TYR A C 1
ATOM 698 O O . TYR A 1 87 ? 14.985 9.270 -0.992 1.00 82.94 87 TYR A O 1
ATOM 706 N N . HIS A 1 88 ? 13.416 10.849 -1.326 1.00 86.25 88 HIS A N 1
ATOM 707 C CA . HIS A 1 88 ? 13.274 11.203 0.078 1.00 86.25 88 HIS A CA 1
ATOM 708 C C . HIS A 1 88 ? 12.134 10.388 0.688 1.00 86.25 88 HIS A C 1
ATOM 710 O O . HIS A 1 88 ? 10.969 10.584 0.345 1.00 86.25 88 HIS A O 1
ATOM 716 N N . PHE A 1 89 ? 12.479 9.459 1.577 1.00 87.62 89 PHE A N 1
ATOM 717 C CA . PHE A 1 89 ? 11.508 8.652 2.302 1.00 87.62 89 PHE A CA 1
ATOM 718 C C . PHE A 1 89 ? 11.227 9.266 3.674 1.00 87.62 89 PHE A C 1
ATOM 720 O O . PHE A 1 89 ? 12.104 9.264 4.539 1.00 87.62 89 PHE A O 1
ATOM 727 N N . ASP A 1 90 ? 9.996 9.730 3.880 1.00 91.25 90 ASP A N 1
ATOM 728 C CA . ASP A 1 90 ? 9.475 10.099 5.195 1.00 91.25 90 ASP A CA 1
ATOM 729 C C . ASP A 1 90 ? 8.335 9.151 5.572 1.00 91.25 90 ASP A C 1
ATOM 731 O O . ASP A 1 90 ? 7.254 9.162 4.979 1.00 91.25 90 ASP A O 1
ATOM 735 N N . MET A 1 91 ? 8.587 8.321 6.582 1.00 87.62 91 MET A N 1
ATOM 736 C CA . MET A 1 91 ? 7.619 7.338 7.046 1.00 87.62 91 MET A CA 1
ATOM 737 C C . MET A 1 91 ? 6.355 7.992 7.609 1.00 87.62 91 MET A C 1
ATOM 739 O O . MET A 1 91 ? 5.265 7.469 7.396 1.00 87.62 91 MET A O 1
ATOM 743 N N . ALA A 1 92 ? 6.473 9.115 8.322 1.00 88.94 92 ALA A N 1
ATOM 744 C CA . ALA A 1 92 ? 5.316 9.757 8.940 1.00 88.94 92 ALA A CA 1
ATOM 745 C C . ALA A 1 92 ? 4.363 10.306 7.872 1.00 88.94 92 ALA A C 1
ATOM 747 O O . ALA A 1 92 ? 3.154 10.106 7.970 1.00 88.94 92 ALA A O 1
ATOM 748 N N . ALA A 1 93 ? 4.920 10.921 6.827 1.00 86.75 93 ALA A N 1
ATOM 749 C CA . ALA A 1 93 ? 4.150 11.455 5.710 1.00 86.75 93 ALA A CA 1
ATOM 750 C C . ALA A 1 93 ? 3.542 10.354 4.824 1.00 86.75 93 ALA A C 1
ATOM 752 O O . ALA A 1 93 ? 2.404 10.475 4.375 1.00 86.75 93 ALA A O 1
ATOM 753 N N . LEU A 1 94 ? 4.282 9.271 4.563 1.00 90.38 94 LEU A N 1
ATOM 754 C CA . LEU A 1 94 ? 3.860 8.237 3.609 1.00 90.38 94 LEU A CA 1
ATOM 755 C C . LEU A 1 94 ? 2.967 7.154 4.222 1.00 90.38 94 LEU A C 1
ATOM 757 O O . LEU A 1 94 ? 2.223 6.494 3.495 1.00 90.38 94 LEU A O 1
ATOM 761 N N . TYR A 1 95 ? 3.018 6.948 5.540 1.00 91.56 95 TYR A N 1
ATOM 762 C CA . TYR A 1 95 ? 2.289 5.862 6.196 1.00 91.56 95 TYR A CA 1
ATOM 763 C C . TYR A 1 95 ? 0.764 5.894 5.977 1.00 91.56 95 TYR A C 1
ATOM 765 O O . TYR A 1 95 ? 0.211 4.839 5.654 1.00 91.56 95 TYR A O 1
ATOM 773 N N . PRO A 1 96 ? 0.064 7.043 6.077 1.00 91.44 96 PRO A N 1
ATOM 774 C CA . PRO A 1 96 ? -1.377 7.094 5.820 1.00 91.44 96 PRO A CA 1
ATOM 775 C C . PRO A 1 96 ? -1.740 6.681 4.384 1.00 91.44 96 PRO A C 1
ATOM 777 O O . PRO A 1 96 ? -2.649 5.877 4.184 1.00 91.44 96 PRO A O 1
ATOM 780 N N . VAL A 1 97 ? -0.979 7.149 3.387 1.00 91.25 97 VAL A N 1
ATOM 781 C CA . VAL A 1 97 ? -1.167 6.786 1.968 1.00 91.25 97 VAL A CA 1
ATOM 782 C C . VAL A 1 97 ? -0.878 5.300 1.737 1.00 91.25 97 VAL A C 1
ATOM 784 O O . VAL A 1 97 ? -1.591 4.623 0.991 1.00 91.25 97 VAL A O 1
ATOM 787 N N . ALA A 1 98 ? 0.139 4.755 2.410 1.00 93.19 98 ALA A N 1
ATOM 788 C CA . ALA A 1 98 ? 0.449 3.332 2.352 1.00 93.19 98 ALA A CA 1
ATOM 789 C C . ALA A 1 98 ? -0.695 2.471 2.911 1.00 93.19 98 ALA A C 1
ATOM 791 O O . ALA A 1 98 ? -1.004 1.441 2.319 1.00 93.19 98 ALA A O 1
ATOM 792 N N . LEU A 1 99 ? -1.355 2.892 3.998 1.00 92.62 99 LEU A N 1
ATOM 793 C CA . LEU A 1 99 ? -2.537 2.201 4.532 1.00 92.62 99 LEU A CA 1
ATOM 794 C C . LEU A 1 99 ? -3.717 2.252 3.556 1.00 92.62 99 LEU A C 1
ATOM 796 O O . LEU A 1 99 ? -4.314 1.215 3.281 1.00 92.62 99 LEU A O 1
ATOM 800 N N . ALA A 1 100 ? -3.994 3.419 2.974 1.00 92.56 100 ALA A N 1
ATOM 801 C CA . ALA A 1 100 ? -5.055 3.574 1.980 1.00 92.56 100 ALA A CA 1
ATOM 802 C C . ALA A 1 100 ? -4.830 2.692 0.739 1.00 92.56 100 ALA A C 1
ATOM 804 O O . ALA A 1 100 ? -5.759 2.079 0.216 1.00 92.56 100 ALA A O 1
ATOM 805 N N . THR A 1 101 ? -3.575 2.585 0.292 1.00 94.44 101 THR A N 1
ATOM 806 C CA . THR A 1 101 ? -3.183 1.692 -0.811 1.00 94.44 101 THR A CA 1
ATOM 807 C C . THR A 1 101 ? -3.316 0.228 -0.409 1.00 94.44 101 THR A C 1
ATOM 809 O O . THR A 1 101 ? -3.788 -0.594 -1.192 1.00 94.44 101 THR A O 1
ATOM 812 N N . LEU A 1 102 ? -2.915 -0.103 0.821 1.00 94.69 102 LEU A N 1
ATOM 813 C CA . LEU A 1 102 ? -2.991 -1.457 1.345 1.00 94.69 102 LEU A CA 1
ATOM 814 C C . LEU A 1 102 ? -4.436 -1.944 1.373 1.00 94.69 102 LEU A C 1
ATOM 816 O O . LEU A 1 102 ? -4.665 -3.074 0.976 1.00 94.69 102 LEU A O 1
ATOM 820 N N . ASP A 1 103 ? -5.401 -1.115 1.774 1.00 92.50 103 ASP A N 1
ATOM 821 C CA . ASP A 1 103 ? -6.813 -1.505 1.881 1.00 92.50 103 ASP A CA 1
ATOM 822 C C . ASP A 1 103 ? -7.418 -1.990 0.556 1.00 92.50 103 ASP A C 1
ATOM 824 O O . ASP A 1 103 ? -8.278 -2.876 0.575 1.00 92.50 103 ASP A O 1
ATOM 828 N N . VAL A 1 104 ? -6.930 -1.476 -0.576 1.00 92.50 104 VAL A N 1
ATOM 829 C CA . VAL A 1 104 ? -7.446 -1.771 -1.923 1.00 92.50 104 VAL A CA 1
ATOM 830 C C . VAL A 1 104 ? -6.603 -2.772 -2.724 1.00 92.50 104 VAL A C 1
ATOM 832 O O . VAL A 1 104 ? -7.073 -3.253 -3.755 1.00 92.50 104 VAL A O 1
ATOM 835 N N . ASP A 1 105 ? -5.382 -3.100 -2.285 1.00 97.25 105 ASP A N 1
ATOM 836 C CA . ASP A 1 105 ? -4.470 -4.019 -2.981 1.00 97.25 105 ASP A CA 1
ATOM 837 C C . ASP A 1 105 ? -4.215 -5.304 -2.174 1.00 97.25 105 ASP A C 1
ATOM 839 O O . ASP A 1 105 ? -3.353 -5.372 -1.293 1.00 97.25 105 ASP A O 1
ATOM 843 N N . GLU A 1 106 ? -4.944 -6.367 -2.518 1.00 96.69 106 GLU A N 1
ATOM 844 C CA . GLU A 1 106 ? -4.805 -7.685 -1.883 1.00 96.69 106 GLU A CA 1
ATOM 845 C C . GLU A 1 106 ? -3.426 -8.329 -2.106 1.00 96.69 106 GLU A C 1
ATOM 847 O O . GLU A 1 106 ? -2.909 -9.003 -1.211 1.00 96.69 106 GLU A O 1
ATOM 852 N N . ASN A 1 107 ? -2.780 -8.100 -3.257 1.00 97.81 107 ASN A N 1
ATOM 853 C CA . ASN A 1 107 ? -1.437 -8.640 -3.492 1.00 97.81 107 ASN A CA 1
ATOM 854 C C . ASN A 1 107 ? -0.428 -7.950 -2.574 1.00 97.81 107 ASN A C 1
ATOM 856 O O . ASN A 1 107 ? 0.446 -8.606 -2.008 1.00 97.81 107 ASN A O 1
ATOM 860 N N . LEU A 1 108 ? -0.574 -6.637 -2.377 1.00 96.94 108 LEU A N 1
ATOM 861 C CA . LEU A 1 108 ? 0.260 -5.878 -1.451 1.00 96.94 108 LEU A CA 1
ATOM 862 C C . LEU A 1 108 ? 0.060 -6.339 0.002 1.00 96.94 108 LEU A C 1
ATOM 864 O O . LEU A 1 108 ? 1.049 -6.474 0.727 1.00 96.94 108 LEU A O 1
ATOM 868 N N . LYS A 1 109 ? -1.181 -6.645 0.420 1.00 95.69 109 LYS A N 1
ATOM 869 C CA . LYS A 1 109 ? -1.469 -7.258 1.735 1.00 95.69 109 LYS A CA 1
ATOM 870 C C . LYS A 1 109 ? -0.740 -8.585 1.908 1.00 95.69 109 LYS A C 1
ATOM 872 O O . LYS A 1 109 ? -0.062 -8.767 2.922 1.00 95.69 109 LYS A O 1
ATOM 877 N N . GLN A 1 110 ? -0.835 -9.472 0.917 1.00 96.12 110 GLN A N 1
ATOM 878 C CA . GLN A 1 110 ? -0.171 -10.773 0.960 1.00 96.12 110 GLN A CA 1
ATOM 879 C C . GLN A 1 110 ? 1.355 -10.623 1.011 1.00 96.12 110 GLN A C 1
ATOM 881 O O . GLN A 1 110 ? 2.001 -11.205 1.877 1.00 96.12 110 GLN A O 1
ATOM 886 N N . MET A 1 111 ? 1.936 -9.780 0.152 1.00 96.06 111 MET A N 1
ATOM 887 C CA . MET A 1 111 ? 3.382 -9.531 0.139 1.00 96.06 111 MET A CA 1
ATOM 888 C C . MET A 1 111 ? 3.871 -8.946 1.463 1.00 96.06 111 MET A C 1
ATOM 890 O O . MET A 1 111 ? 4.915 -9.359 1.962 1.00 96.06 111 MET A O 1
ATOM 894 N N . ARG A 1 112 ? 3.117 -8.015 2.065 1.00 94.56 112 ARG A N 1
ATOM 895 C CA . ARG A 1 112 ? 3.440 -7.461 3.385 1.00 94.56 112 ARG A CA 1
ATOM 896 C C . ARG A 1 112 ? 3.465 -8.554 4.450 1.00 94.56 112 ARG A C 1
ATOM 898 O O . ARG A 1 112 ? 4.401 -8.569 5.240 1.00 94.56 112 ARG A O 1
ATOM 905 N N . PHE A 1 113 ? 2.470 -9.440 4.464 1.00 94.38 113 PHE A N 1
ATOM 906 C CA . PHE A 1 113 ? 2.419 -10.565 5.398 1.00 94.38 113 PHE A CA 1
ATOM 907 C C . PHE A 1 113 ? 3.589 -11.541 5.193 1.00 94.38 113 PHE A C 1
ATOM 909 O O . PHE A 1 113 ? 4.230 -11.943 6.158 1.00 94.38 113 PHE A O 1
ATOM 916 N N . ASP A 1 114 ? 3.917 -11.869 3.942 1.00 93.69 114 ASP A N 1
ATOM 917 C CA . ASP A 1 114 ? 4.972 -12.835 3.610 1.00 93.69 114 ASP A CA 1
ATOM 918 C C . ASP A 1 114 ? 6.393 -12.304 3.858 1.00 93.69 114 ASP A C 1
ATOM 920 O O . ASP A 1 114 ? 7.335 -13.081 4.034 1.00 93.69 114 ASP A O 1
ATOM 924 N N . LEU A 1 115 ? 6.582 -10.985 3.784 1.00 92.38 115 LEU A N 1
ATOM 925 C CA . LEU A 1 115 ? 7.899 -10.347 3.835 1.00 92.38 115 LEU A CA 1
ATOM 926 C C . LEU A 1 115 ? 8.201 -9.666 5.179 1.00 92.38 115 LEU A C 1
ATOM 928 O O . LEU A 1 115 ? 9.362 -9.315 5.409 1.00 92.38 115 LEU A O 1
ATOM 932 N N . VAL A 1 116 ? 7.199 -9.467 6.049 1.00 88.62 116 VAL A N 1
ATOM 933 C CA . VAL A 1 116 ? 7.302 -8.688 7.298 1.00 88.62 116 VAL A CA 1
ATOM 934 C C . VAL A 1 116 ? 6.474 -9.338 8.431 1.00 88.62 116 VAL A C 1
ATOM 936 O O . VAL A 1 116 ? 5.290 -9.579 8.215 1.00 88.62 116 VAL A O 1
ATOM 939 N N . PRO A 1 117 ? 6.990 -9.522 9.669 1.00 74.88 117 PRO A N 1
ATOM 940 C CA . PRO A 1 117 ? 8.359 -9.305 10.137 1.00 74.88 117 PRO A CA 1
ATOM 941 C C . PRO A 1 117 ? 9.239 -10.550 9.938 1.00 74.88 117 PRO A C 1
ATOM 943 O O . PRO A 1 117 ? 8.760 -11.680 9.982 1.00 74.88 117 PRO A O 1
ATOM 946 N N . LYS A 1 118 ? 10.537 -10.329 9.734 1.00 54.09 118 LYS A N 1
ATOM 947 C CA . LYS A 1 118 ? 11.557 -11.377 9.868 1.00 54.09 118 LYS A CA 1
ATOM 948 C C . LYS A 1 118 ? 11.946 -11.569 11.326 1.00 54.09 118 LYS A C 1
ATOM 950 O O . LYS A 1 118 ? 11.899 -10.557 12.062 1.00 54.09 118 LYS A O 1
#

Foldseek 3Di:
DVPVVVVVVVVVVVVVVVCCLVPPPVNVVVVVVVVVVVVVVVVCVVPPQAAAPLPPDPPSVVVLVVVLVLLQDLVSVVDDDDPPPPDDDDCVVCVSNVVNNCVVRPSNVVSCVVPPDD

Sequence (118 aa):
IFNDISSTVIKGAQQLKHVVEETSIIGGFTKEHEKFLTEKRTQQRREEAAVAPWIGYNEEDDMKNQILALSKEKRNFLRNPPPGANYHFDMAALYPVALATLDVDENLKQMRFDLVPK